Protein AF-A0A2V4DZJ5-F1 (afdb_monomer)

Structure (mmCIF, N/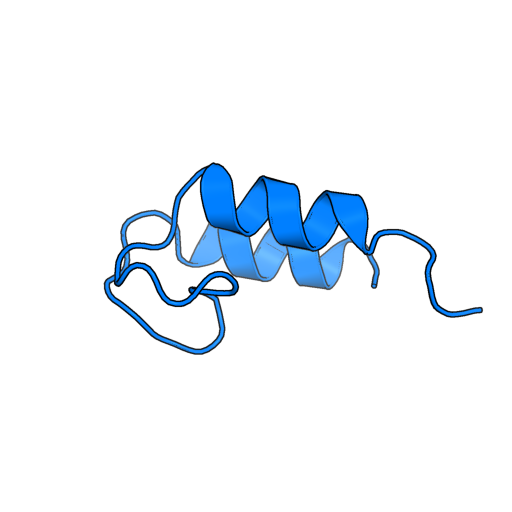CA/C/O backbone):
data_AF-A0A2V4DZJ5-F1
#
_entry.id   AF-A0A2V4DZJ5-F1
#
loop_
_atom_site.group_PDB
_atom_site.id
_atom_site.type_symbol
_atom_site.label_atom_id
_atom_site.label_alt_id
_atom_site.label_comp_id
_atom_site.label_asym_id
_atom_site.label_entity_id
_atom_site.label_seq_id
_atom_site.pdbx_PDB_ins_code
_atom_site.Cartn_x
_atom_site.Cartn_y
_atom_site.Cartn_z
_atom_site.occupancy
_atom_site.B_iso_or_equiv
_atom_site.auth_seq_id
_atom_site.auth_comp_id
_atom_site.auth_asym_id
_atom_site.auth_atom_id
_atom_site.pdbx_PDB_model_num
ATOM 1 N N . MET A 1 1 ? 5.524 -6.841 -10.054 1.00 77.75 1 MET A N 1
ATOM 2 C CA . MET A 1 1 ? 5.458 -6.349 -8.673 1.00 77.75 1 MET A CA 1
ATOM 3 C C . MET A 1 1 ? 6.840 -5.897 -8.272 1.00 77.75 1 MET A C 1
ATOM 5 O O . MET A 1 1 ? 7.781 -6.676 -8.435 1.00 77.75 1 MET A O 1
ATOM 9 N N . ASP A 1 2 ? 6.958 -4.651 -7.838 1.00 86.25 2 ASP A N 1
ATOM 10 C CA . ASP A 1 2 ? 8.209 -3.999 -7.468 1.00 86.25 2 ASP A CA 1
ATOM 11 C C . ASP A 1 2 ? 8.082 -3.222 -6.141 1.00 86.25 2 ASP A C 1
ATOM 13 O O . ASP A 1 2 ? 7.117 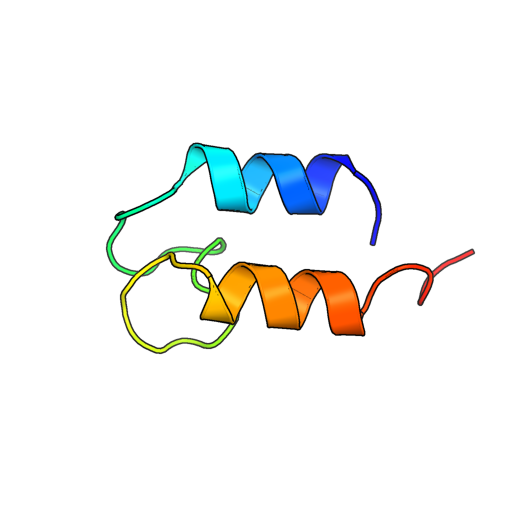-3.358 -5.389 1.00 86.25 2 ASP A O 1
ATOM 17 N N . VAL A 1 3 ? 9.100 -2.424 -5.813 1.00 88.69 3 VAL A N 1
ATOM 18 C CA . VAL A 1 3 ? 9.143 -1.668 -4.555 1.00 88.69 3 VAL A CA 1
ATOM 19 C C . VAL A 1 3 ? 8.074 -0.585 -4.445 1.00 88.69 3 VAL A C 1
ATOM 21 O O . VAL A 1 3 ? 7.684 -0.242 -3.331 1.00 88.69 3 VAL A O 1
ATOM 24 N N . VAL A 1 4 ? 7.578 -0.060 -5.564 1.00 91.75 4 VAL A N 1
ATOM 25 C CA . VAL A 1 4 ? 6.511 0.943 -5.573 1.00 91.75 4 VAL A CA 1
ATOM 26 C C . VAL A 1 4 ? 5.213 0.330 -5.054 1.00 91.75 4 VAL A C 1
ATOM 28 O O . VAL A 1 4 ? 4.521 0.980 -4.270 1.00 91.75 4 VAL A O 1
ATOM 31 N N . ASP A 1 5 ? 4.939 -0.934 -5.381 1.00 89.31 5 ASP A N 1
ATOM 32 C CA . ASP A 1 5 ? 3.765 -1.655 -4.875 1.00 89.31 5 ASP A CA 1
ATOM 33 C C . ASP A 1 5 ? 3.821 -1.809 -3.344 1.00 89.31 5 ASP A C 1
ATOM 35 O O . ASP A 1 5 ? 2.827 -1.595 -2.650 1.00 89.31 5 ASP A O 1
ATOM 39 N N . LEU A 1 6 ? 5.007 -2.088 -2.785 1.00 92.00 6 LEU A N 1
ATOM 40 C CA . LEU A 1 6 ? 5.184 -2.163 -1.329 1.00 92.00 6 LEU A CA 1
ATOM 41 C C . LEU A 1 6 ? 4.958 -0.805 -0.650 1.00 92.00 6 LEU A C 1
ATOM 43 O O . LEU A 1 6 ? 4.359 -0.728 0.423 1.00 92.00 6 LEU A O 1
ATOM 47 N N . LEU A 1 7 ? 5.466 0.270 -1.261 1.00 94.25 7 LEU A N 1
ATOM 48 C CA . LEU A 1 7 ? 5.333 1.623 -0.722 1.00 94.25 7 LEU A CA 1
ATOM 49 C C . LEU A 1 7 ? 3.883 2.111 -0.755 1.00 94.25 7 LEU A C 1
ATOM 51 O O . LEU A 1 7 ? 3.495 2.863 0.138 1.00 94.25 7 LEU A O 1
ATOM 55 N N . ALA A 1 8 ? 3.084 1.667 -1.727 1.00 93.19 8 ALA A N 1
ATOM 56 C CA . ALA A 1 8 ? 1.654 1.954 -1.767 1.00 93.19 8 ALA A CA 1
ATOM 57 C C . ALA A 1 8 ? 0.928 1.361 -0.545 1.00 93.19 8 ALA A C 1
ATOM 59 O O . ALA A 1 8 ? 0.238 2.092 0.165 1.00 93.19 8 ALA A O 1
ATOM 60 N N . VAL A 1 9 ? 1.170 0.083 -0.226 1.00 93.94 9 VAL A N 1
ATOM 61 C CA . VAL A 1 9 ? 0.570 -0.584 0.950 1.00 93.94 9 VAL A CA 1
ATOM 62 C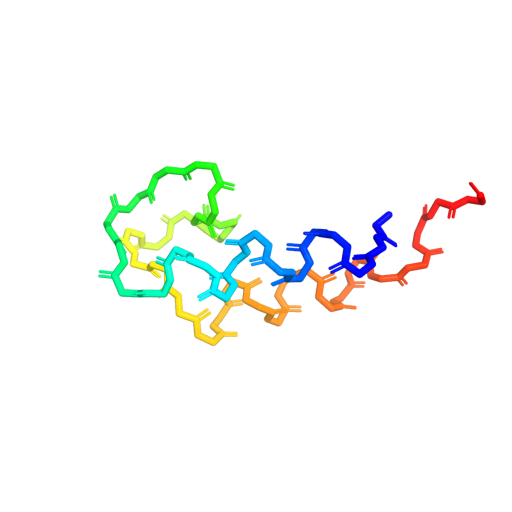 C . VAL A 1 9 ? 1.015 0.073 2.259 1.00 93.94 9 VAL A C 1
ATOM 64 O O . VAL A 1 9 ? 0.195 0.370 3.125 1.00 93.94 9 VAL A O 1
ATOM 67 N N . VAL A 1 10 ? 2.311 0.369 2.406 1.00 95.38 10 VAL A N 1
ATOM 68 C CA . VAL A 1 10 ? 2.831 1.043 3.611 1.00 95.38 10 VAL A CA 1
ATOM 69 C C . VAL A 1 10 ? 2.280 2.468 3.746 1.00 95.38 10 VAL A C 1
ATOM 71 O O . VAL A 1 10 ? 2.011 2.919 4.858 1.00 95.38 10 VAL A O 1
ATOM 74 N N . GLY A 1 11 ? 2.082 3.179 2.634 1.00 96.25 11 GLY A N 1
ATOM 75 C CA . GLY A 1 11 ? 1.503 4.523 2.628 1.00 96.25 11 GLY A CA 1
ATOM 76 C C . GLY A 1 11 ? 0.029 4.565 3.043 1.00 96.25 11 GLY A C 1
ATOM 77 O O . GLY A 1 11 ? -0.420 5.580 3.574 1.00 96.25 11 GLY A O 1
ATOM 78 N N . ALA A 1 12 ? -0.703 3.469 2.844 1.00 96.19 12 ALA A N 1
ATOM 79 C CA . ALA A 1 12 ? -2.116 3.331 3.185 1.00 96.19 12 ALA A CA 1
ATOM 80 C C . ALA A 1 12 ? -2.362 2.598 4.518 1.00 96.19 12 ALA A C 1
ATOM 82 O O . ALA A 1 12 ? -3.497 2.234 4.815 1.00 96.19 12 ALA A O 1
ATOM 83 N N . TRP A 1 13 ? -1.327 2.373 5.332 1.00 96.88 13 TRP A N 1
ATOM 84 C CA . TRP A 1 13 ? -1.426 1.548 6.538 1.00 96.88 13 TRP A CA 1
ATOM 85 C C . TRP A 1 13 ? -2.536 2.001 7.500 1.00 96.88 13 TRP A C 1
ATOM 87 O O . TRP A 1 13 ? -2.571 3.153 7.936 1.00 96.88 13 TRP A O 1
ATOM 97 N N . GLY A 1 14 ? -3.414 1.070 7.884 1.00 93.94 14 GLY A N 1
ATOM 98 C CA . GLY A 1 14 ? -4.563 1.334 8.751 1.00 93.94 14 GLY A CA 1
ATOM 99 C C . GLY A 1 14 ? -5.772 1.961 8.049 1.00 93.94 14 GLY A C 1
ATOM 100 O O . GLY A 1 14 ? -6.769 2.237 8.721 1.00 93.94 14 GLY A O 1
ATOM 101 N N . ASN A 1 15 ? -5.721 2.176 6.730 1.00 95.81 15 ASN A N 1
ATOM 102 C CA . ASN A 1 15 ? -6.904 2.531 5.950 1.00 95.81 15 ASN A CA 1
ATOM 103 C C . ASN A 1 15 ? -7.911 1.377 5.919 1.00 95.81 15 ASN A C 1
ATOM 105 O O . ASN A 1 15 ? -7.584 0.223 6.194 1.00 95.81 15 ASN A O 1
ATOM 109 N N . THR A 1 16 ? -9.152 1.711 5.568 1.00 92.69 16 THR A N 1
ATOM 110 C CA . THR A 1 16 ? -10.242 0.740 5.427 1.00 92.69 16 THR A CA 1
ATOM 111 C C . THR A 1 16 ? -10.595 0.571 3.954 1.00 92.69 16 THR A C 1
ATOM 113 O O . THR A 1 16 ? -11.025 1.529 3.308 1.00 92.69 16 THR A O 1
ATOM 116 N N . GLY A 1 17 ? -10.404 -0.640 3.424 1.00 88.75 17 GLY A N 1
ATOM 117 C CA . GLY A 1 17 ? -10.577 -0.941 2.003 1.00 88.75 17 GLY A CA 1
ATOM 118 C C . GLY A 1 17 ? -9.595 -0.200 1.088 1.00 88.75 17 GLY A C 1
ATOM 119 O O . GLY A 1 17 ? -8.544 0.272 1.517 1.00 88.75 17 GLY A O 1
ATOM 120 N N . GLY A 1 18 ? -9.985 -0.060 -0.181 1.00 92.00 18 GLY A N 1
ATOM 121 C CA . GLY A 1 18 ? -9.173 0.582 -1.219 1.00 92.00 18 GLY A CA 1
ATOM 122 C C . GLY A 1 18 ? -8.356 -0.420 -2.040 1.00 92.00 18 GLY A C 1
ATOM 123 O O . GLY A 1 18 ? -8.395 -1.616 -1.770 1.00 92.00 18 GLY A O 1
ATOM 124 N N . PRO A 1 19 ? -7.658 0.039 -3.091 1.00 92.56 19 PRO A N 1
ATOM 125 C CA . PRO A 1 19 ? -6.797 -0.825 -3.899 1.00 92.56 19 PRO A CA 1
ATOM 126 C C . PRO A 1 19 ? -5.577 -1.374 -3.136 1.00 92.56 19 PRO A C 1
ATOM 128 O O . PRO A 1 19 ? -4.931 -2.298 -3.621 1.00 92.56 19 PRO A O 1
ATOM 131 N N . GLU A 1 20 ? -5.258 -0.814 -1.969 1.00 94.94 20 GLU A N 1
ATOM 132 C CA . GLU A 1 20 ? -4.166 -1.233 -1.086 1.00 94.94 20 GLU A CA 1
ATOM 133 C C . GLU A 1 20 ? -4.590 -2.318 -0.078 1.00 94.94 20 GLU A C 1
ATOM 135 O O . GLU A 1 20 ? -3.723 -2.941 0.532 1.00 94.94 20 GLU A O 1
ATOM 140 N N . ASP A 1 21 ? -5.900 -2.555 0.074 1.00 96.25 21 ASP A N 1
ATOM 141 C CA . ASP A 1 21 ? -6.489 -3.729 0.735 1.00 96.25 21 ASP A CA 1
ATOM 142 C C . ASP A 1 21 ? -6.492 -4.884 -0.275 1.00 96.25 21 ASP A C 1
ATOM 144 O O . ASP A 1 21 ? -7.467 -5.160 -0.980 1.00 96.25 21 ASP A O 1
ATOM 148 N N . VAL A 1 22 ? -5.314 -5.480 -0.437 1.00 94.50 22 VAL A N 1
ATOM 149 C CA . VAL A 1 22 ? -5.018 -6.464 -1.480 1.00 94.50 22 VAL A CA 1
ATOM 150 C C . VAL A 1 22 ? -5.715 -7.788 -1.186 1.00 94.50 22 VAL A C 1
ATOM 152 O O . VAL A 1 22 ? -6.097 -8.505 -2.116 1.00 94.50 22 VAL A O 1
ATOM 155 N N . ASN A 1 23 ? -5.883 -8.124 0.094 1.00 94.81 23 ASN A N 1
ATOM 156 C CA . ASN A 1 23 ? -6.545 -9.359 0.499 1.00 94.81 23 ASN A CA 1
ATOM 157 C C . ASN A 1 23 ? -8.077 -9.205 0.644 1.00 94.81 23 ASN A C 1
ATOM 159 O O . ASN A 1 23 ? -8.780 -10.219 0.693 1.00 94.81 23 ASN A O 1
ATOM 163 N N . GLY A 1 24 ? -8.596 -7.972 0.652 1.00 95.44 24 GLY A N 1
ATOM 164 C CA . GLY A 1 24 ? -10.019 -7.654 0.742 1.00 95.44 24 GLY A CA 1
ATOM 165 C C . GLY A 1 24 ? -10.620 -7.877 2.132 1.00 95.44 24 GLY A C 1
ATOM 166 O O . GLY A 1 24 ? -11.821 -8.156 2.229 1.00 95.44 24 GLY A O 1
ATOM 167 N N . ASP A 1 25 ? -9.813 -7.822 3.196 1.00 95.56 25 ASP A N 1
ATOM 168 C CA . ASP A 1 25 ? -10.246 -8.056 4.579 1.00 95.56 25 ASP A CA 1
ATOM 169 C C . ASP A 1 25 ? -10.859 -6.813 5.249 1.00 95.56 25 ASP A C 1
ATOM 171 O O . A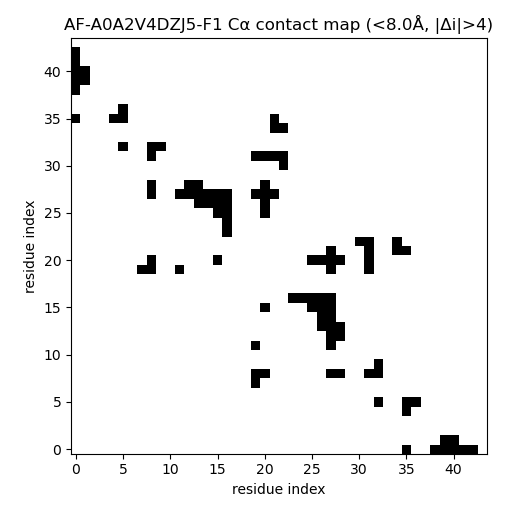SP A 1 25 ? -11.461 -6.905 6.327 1.00 95.56 25 ASP A O 1
ATOM 175 N N . GLY A 1 26 ? -10.793 -5.667 4.567 1.00 95.94 26 GLY A N 1
ATOM 176 C CA . GLY A 1 26 ? -11.357 -4.399 4.999 1.00 95.94 26 GLY A CA 1
ATOM 177 C C . GLY A 1 26 ? -10.388 -3.512 5.777 1.00 95.94 26 GLY A C 1
ATOM 178 O O . GLY A 1 26 ? -10.802 -2.416 6.173 1.00 95.94 26 GLY A O 1
ATOM 179 N N . VAL A 1 27 ? -9.135 -3.924 6.002 1.00 96.31 27 VAL A N 1
ATOM 180 C CA . VAL A 1 27 ? -8.116 -3.132 6.705 1.00 96.31 27 VAL A CA 1
ATOM 181 C C . VAL A 1 27 ? -6.737 -3.324 6.084 1.00 96.31 27 VAL A C 1
ATOM 183 O O . VAL A 1 27 ? -6.157 -4.393 6.190 1.00 96.31 27 VAL A O 1
ATOM 186 N N . VAL A 1 28 ? -6.114 -2.237 5.627 1.00 97.31 28 VAL A N 1
ATOM 187 C CA . VAL A 1 28 ? -4.731 -2.288 5.128 1.00 97.31 28 VAL A CA 1
ATOM 188 C C . VAL A 1 28 ? -3.755 -2.561 6.276 1.00 97.31 28 VAL A C 1
ATOM 190 O O . VAL A 1 28 ? -3.547 -1.710 7.152 1.00 97.31 28 VAL A O 1
ATOM 193 N N . ASN A 1 29 ? -3.151 -3.749 6.294 1.00 96.94 29 ASN A N 1
ATOM 194 C CA . ASN A 1 29 ? -2.258 -4.200 7.357 1.00 96.94 29 ASN A CA 1
ATOM 195 C C . ASN A 1 29 ? -1.132 -5.132 6.857 1.00 96.94 29 ASN A C 1
ATOM 197 O O . ASN A 1 29 ? -0.808 -5.209 5.674 1.00 96.94 29 ASN A O 1
ATOM 201 N N . VAL A 1 30 ? -0.473 -5.832 7.787 1.00 96.69 30 VAL A N 1
ATOM 202 C CA . VAL A 1 30 ? 0.626 -6.757 7.463 1.00 96.69 30 VAL A CA 1
ATOM 203 C C . VAL A 1 30 ? 0.186 -7.888 6.533 1.00 96.69 30 VAL A C 1
ATOM 205 O O . VAL A 1 30 ? 1.004 -8.401 5.778 1.00 96.69 30 VAL A O 1
ATOM 208 N N . SER A 1 31 ? -1.089 -8.263 6.562 1.00 96.44 31 SER A N 1
ATOM 209 C CA . SER A 1 31 ? -1.645 -9.322 5.726 1.00 96.44 31 SER A CA 1
ATOM 210 C C . SER A 1 31 ? -1.622 -8.930 4.246 1.00 96.44 31 SER A C 1
ATOM 212 O O . SER A 1 31 ? -1.174 -9.732 3.431 1.00 96.44 31 SER A O 1
ATOM 214 N N . ASP A 1 32 ? -1.969 -7.684 3.906 1.00 95.88 32 ASP A N 1
ATOM 215 C CA . ASP A 1 32 ? -1.853 -7.151 2.539 1.00 95.88 32 ASP A CA 1
ATOM 216 C C . ASP A 1 32 ? -0.403 -7.084 2.073 1.00 95.88 32 ASP A C 1
ATOM 218 O O . ASP A 1 32 ? -0.072 -7.460 0.946 1.00 95.88 32 ASP A O 1
ATOM 222 N N . LEU A 1 33 ? 0.495 -6.656 2.967 1.00 93.81 33 LEU A N 1
ATOM 223 C CA . LEU A 1 33 ? 1.926 -6.602 2.680 1.00 93.81 33 LEU A CA 1
ATOM 224 C C . LEU A 1 33 ? 2.480 -7.995 2.349 1.00 93.81 33 LEU A C 1
ATOM 226 O O . LEU A 1 33 ? 3.274 -8.134 1.420 1.00 93.81 33 LEU A O 1
ATOM 230 N N . LEU A 1 34 ? 2.049 -9.032 3.071 1.00 94.69 34 LEU A N 1
ATOM 231 C CA . LEU A 1 34 ? 2.441 -10.409 2.777 1.00 94.69 34 LEU A CA 1
ATOM 232 C C . LEU A 1 34 ? 1.919 -10.867 1.411 1.00 94.69 34 LEU A C 1
ATOM 234 O O . LEU A 1 34 ? 2.681 -11.481 0.669 1.00 94.69 34 LEU A O 1
ATOM 238 N N . THR A 1 35 ? 0.695 -10.497 1.027 1.00 92.88 3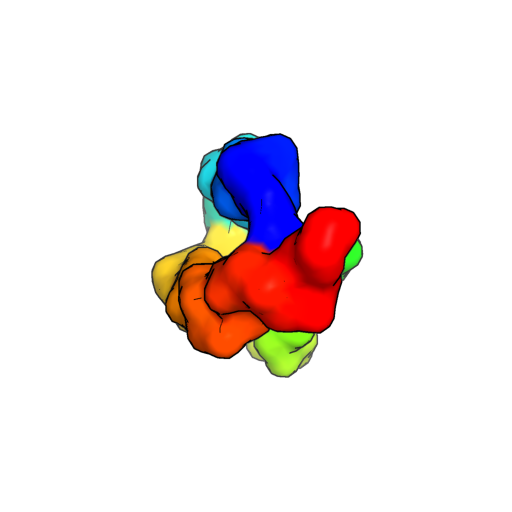5 THR A N 1
ATOM 239 C CA . THR A 1 35 ? 0.156 -10.796 -0.310 1.00 92.88 35 THR A CA 1
ATOM 240 C C . THR A 1 35 ? 0.978 -10.142 -1.428 1.00 92.88 35 THR A C 1
ATOM 242 O O . THR A 1 35 ? 1.260 -10.779 -2.444 1.00 92.88 35 THR A O 1
ATOM 245 N N . VAL A 1 36 ? 1.440 -8.899 -1.244 1.00 91.56 36 VAL A N 1
ATOM 246 C CA . VAL A 1 36 ? 2.326 -8.232 -2.220 1.00 91.56 36 VAL A CA 1
ATOM 247 C C . VAL A 1 36 ? 3.701 -8.905 -2.292 1.00 91.56 36 VAL A C 1
ATOM 249 O O . VAL A 1 36 ? 4.246 -9.081 -3.383 1.00 91.56 36 VAL A O 1
ATOM 252 N N . VAL A 1 37 ? 4.261 -9.321 -1.152 1.00 91.69 37 VAL A N 1
ATOM 253 C CA . VAL A 1 37 ? 5.555 -10.024 -1.096 1.00 91.69 37 VAL A CA 1
ATOM 254 C C . VAL A 1 37 ? 5.480 -11.409 -1.744 1.00 91.69 37 VAL A C 1
ATOM 256 O O . VAL A 1 37 ? 6.422 -11.807 -2.427 1.00 91.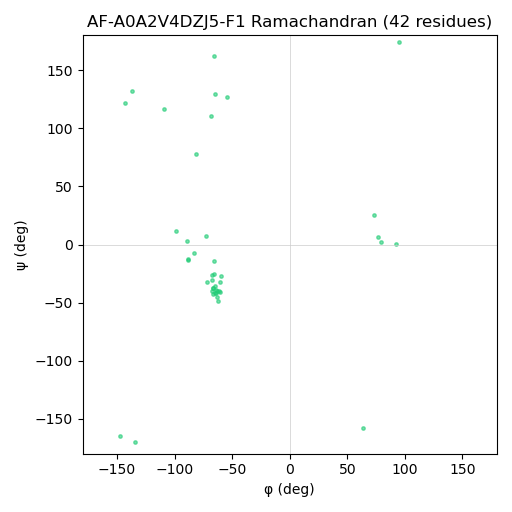69 37 VAL A O 1
ATOM 259 N N . GLU A 1 38 ? 4.370 -12.132 -1.595 1.00 91.62 38 GLU A N 1
ATOM 260 C CA . GLU A 1 38 ? 4.149 -13.420 -2.271 1.00 91.62 38 GLU A CA 1
ATOM 261 C C . GLU A 1 38 ? 4.172 -13.292 -3.802 1.00 91.62 38 GLU A C 1
ATOM 263 O O . GLU A 1 38 ? 4.639 -14.196 -4.496 1.00 91.62 38 GLU A O 1
ATOM 268 N N . ALA A 1 39 ? 3.723 -12.153 -4.335 1.00 89.00 39 ALA A N 1
ATOM 269 C CA . ALA A 1 39 ? 3.735 -11.847 -5.764 1.00 89.00 39 ALA A CA 1
ATOM 270 C C . ALA A 1 39 ? 5.033 -11.160 -6.242 1.00 89.00 39 ALA A C 1
ATOM 272 O O . ALA A 1 39 ? 5.149 -10.780 -7.417 1.00 89.00 39 ALA A O 1
ATOM 273 N N . TRP A 1 40 ? 6.017 -10.973 -5.358 1.00 88.56 40 TRP A N 1
ATOM 274 C CA . TRP A 1 40 ? 7.237 -10.233 -5.667 1.00 88.56 40 TRP A CA 1
ATOM 275 C C . TRP A 1 40 ? 8.075 -10.931 -6.740 1.00 88.56 40 TRP A C 1
ATOM 277 O O . TRP A 1 40 ? 8.394 -12.114 -6.641 1.00 88.56 40 TRP A O 1
ATOM 287 N N . GLY A 1 41 ? 8.470 -10.186 -7.775 1.00 80.25 41 GLY A N 1
ATOM 288 C CA . GLY A 1 41 ? 9.253 -10.737 -8.887 1.00 80.25 41 GLY A CA 1
ATOM 289 C C . GLY A 1 41 ? 8.449 -11.568 -9.896 1.00 80.25 41 GLY A C 1
ATOM 290 O O . GLY A 1 41 ? 9.038 -12.123 -10.818 1.00 80.25 41 GLY A O 1
ATOM 291 N N . ALA A 1 42 ? 7.115 -11.622 -9.789 1.00 79.75 42 ALA A N 1
ATOM 292 C CA . ALA A 1 42 ? 6.257 -12.338 -10.741 1.00 79.75 42 ALA A CA 1
ATOM 293 C C . ALA A 1 42 ? 6.105 -11.652 -12.123 1.00 79.75 42 ALA A C 1
ATOM 295 O O . ALA A 1 42 ? 5.315 -12.108 -12.947 1.00 79.75 42 ALA A O 1
ATOM 296 N N . CYS A 1 43 ? 6.848 -10.574 -12.409 1.00 58.47 43 CYS A N 1
ATOM 297 C CA . CYS A 1 43 ? 6.879 -9.913 -13.719 1.00 58.47 43 CYS A CA 1
ATOM 298 C C . CYS A 1 43 ? 8.333 -9.556 -14.099 1.00 58.47 43 CYS A C 1
ATOM 300 O O . CYS A 1 43 ? 9.019 -9.013 -13.229 1.00 58.47 43 CYS A O 1
ATOM 302 N N . PRO A 1 44 ? 8.802 -9.856 -15.333 1.00 59.28 44 PRO A N 1
ATOM 303 C CA . PRO A 1 44 ? 10.105 -9.419 -15.849 1.00 59.28 44 PRO A CA 1
ATOM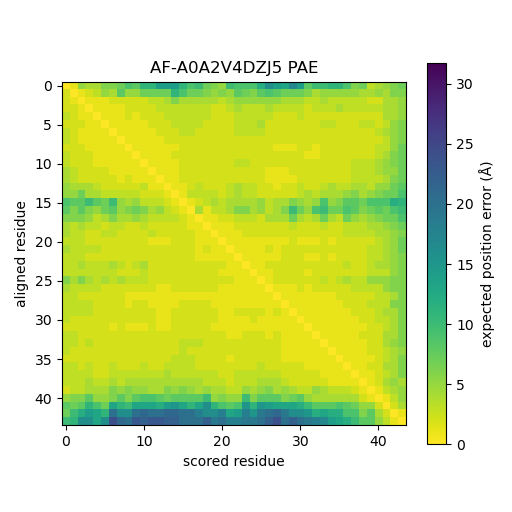 304 C C . PRO A 1 44 ? 10.231 -7.899 -15.969 1.00 59.28 44 PRO A C 1
ATOM 306 O O . PRO A 1 44 ? 9.186 -7.246 -16.202 1.00 59.28 44 PRO A O 1
#

Nearest PDB structures (foldseek):
  2ozn-assembly1_B  TM=8.466E-01  e=6.649E+00  Clostridium perfringens

Sequence (44 aa):
MDVVDLLAVVGAWGNTGGPEDVNGDGVVNVSDLLTVVEAWGACP

Solvent-accessible surface area (backbone atoms o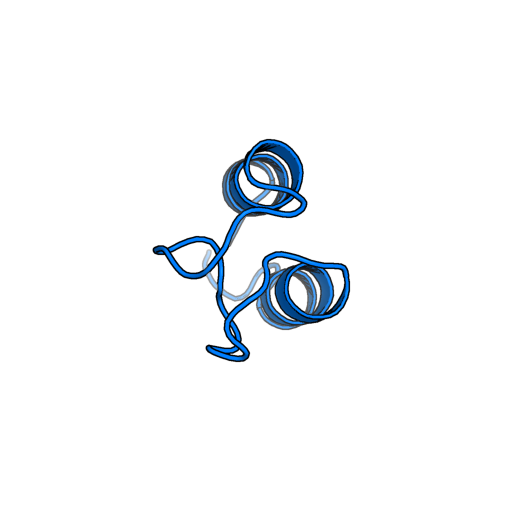nly — not comparable to full-atom values): 2601 Å² total; per-residue (Å²): 84,60,71,67,60,54,50,49,37,65,74,42,58,72,35,72,38,64,91,50,20,67,77,67,84,49,52,16,47,72,68,25,51,50,56,53,57,74,46,50,67,75,49,137

pLDDT: mean 91.05, std 8.33, range [58.47, 97.31]

Mean predicted aligned error: 3.55 Å

Radius of gyration: 9.76 Å; Cα contacts (8 Å, |Δi|>4): 52; chains: 1; bounding box: 22×18×25 Å

Foldseek 3Di:
DDVVLLVVLVVCAQAFDDVSPVVNPGGRHVVSSVVVVVCPPVDD

Secondary structure (DSSP, 8-state):
--HHHHHHHHHTTT--SSTT-SS-SSS-SHHHHHHHHHTT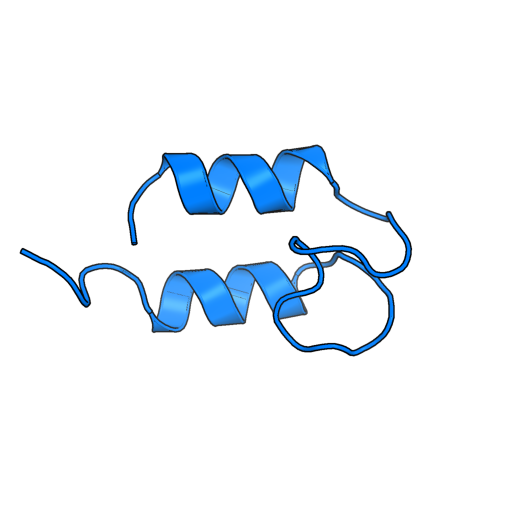T---